Protein AF-A0A353X8R5-F1 (afdb_monomer_lite)

Structure (mmCIF, N/CA/C/O backbone):
data_AF-A0A353X8R5-F1
#
_entry.id   AF-A0A353X8R5-F1
#
loop_
_atom_site.group_PDB
_atom_site.id
_atom_site.type_symbol
_atom_site.label_atom_id
_atom_site.label_alt_id
_atom_site.label_comp_id
_atom_site.label_asym_id
_atom_site.label_entity_id
_atom_site.label_seq_id
_atom_site.pdbx_PDB_ins_code
_ato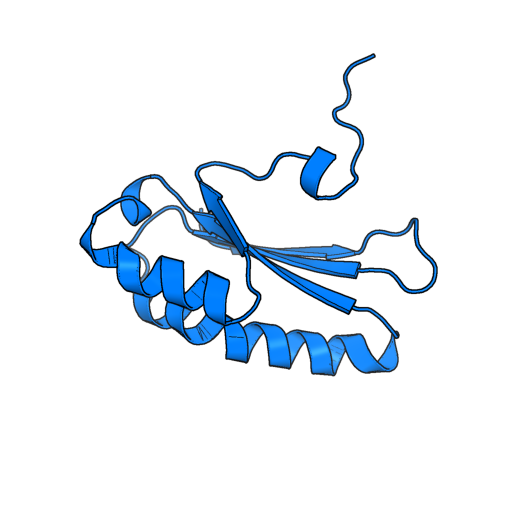m_site.Cartn_x
_atom_site.Cartn_y
_atom_site.Cartn_z
_atom_site.occupancy
_atom_site.B_iso_or_equiv
_atom_site.auth_seq_id
_atom_site.auth_comp_id
_atom_site.auth_asym_id
_atom_site.auth_atom_id
_atom_site.pdbx_PDB_model_num
ATOM 1 N N . MET A 1 1 ? 3.674 13.618 -9.147 1.00 58.12 1 MET A N 1
ATOM 2 C CA . MET A 1 1 ? 2.782 13.974 -8.027 1.00 58.12 1 MET A CA 1
ATOM 3 C C . MET A 1 1 ? 2.882 12.819 -7.060 1.00 58.12 1 MET A C 1
ATOM 5 O O . MET A 1 1 ? 2.223 11.818 -7.282 1.00 58.12 1 MET A O 1
ATOM 9 N N . ASP A 1 2 ? 3.778 12.918 -6.087 1.00 73.62 2 ASP A N 1
ATOM 10 C CA . ASP A 1 2 ? 3.936 11.881 -5.067 1.00 73.62 2 ASP A CA 1
ATOM 11 C C . ASP A 1 2 ? 3.254 12.377 -3.785 1.00 73.62 2 ASP A C 1
ATOM 13 O O . ASP A 1 2 ? 3.240 13.585 -3.528 1.00 73.62 2 ASP A O 1
ATOM 17 N N . GLY A 1 3 ? 2.647 11.484 -3.006 1.00 77.50 3 GLY A N 1
ATOM 18 C CA . GLY A 1 3 ? 1.939 11.884 -1.791 1.00 77.50 3 GLY A CA 1
ATOM 19 C C . GLY A 1 3 ? 1.131 10.767 -1.145 1.00 77.50 3 GLY A C 1
ATOM 20 O O . GLY A 1 3 ? 0.762 9.794 -1.793 1.00 77.50 3 GLY A O 1
ATOM 21 N N . VAL A 1 4 ? 0.833 10.940 0.142 1.00 81.00 4 VAL A N 1
ATOM 22 C CA . VAL A 1 4 ? 0.042 9.991 0.933 1.00 81.00 4 VAL A CA 1
ATOM 23 C C . VAL A 1 4 ? -1.359 10.550 1.140 1.00 81.00 4 VAL A C 1
ATOM 25 O 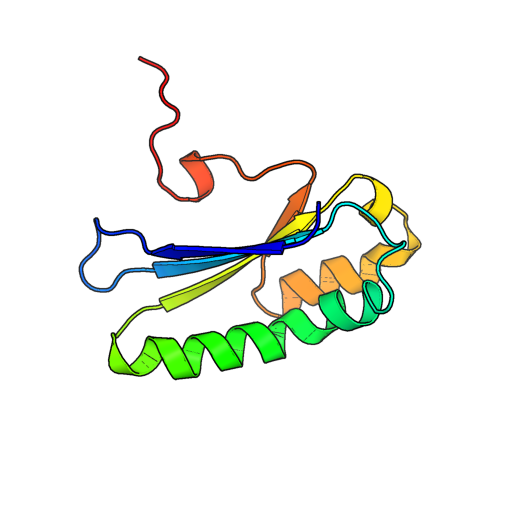O . VAL A 1 4 ? -1.521 11.666 1.637 1.00 81.00 4 VAL A O 1
ATOM 28 N N . LEU A 1 5 ? -2.369 9.761 0.790 1.00 83.19 5 LEU A N 1
ATOM 29 C CA . LEU A 1 5 ? -3.772 10.024 1.072 1.00 83.19 5 LEU A CA 1
ATOM 30 C C . LEU A 1 5 ? -4.251 9.064 2.165 1.00 83.19 5 LEU A C 1
ATOM 32 O O . LEU A 1 5 ? -4.053 7.854 2.081 1.00 83.19 5 LEU A O 1
ATOM 36 N N . LEU A 1 6 ? -4.896 9.615 3.191 1.00 81.19 6 LEU A N 1
ATOM 37 C CA . LEU A 1 6 ? -5.549 8.838 4.239 1.00 81.19 6 LEU A CA 1
ATOM 38 C C . LEU A 1 6 ? -7.050 8.838 3.981 1.00 81.19 6 LEU A C 1
ATOM 40 O O . LEU A 1 6 ? -7.662 9.902 3.890 1.00 81.19 6 LEU A O 1
ATOM 44 N N . TYR A 1 7 ? -7.630 7.650 3.880 1.00 80.50 7 TYR A N 1
ATOM 45 C CA . TYR A 1 7 ? -9.060 7.462 3.690 1.00 80.50 7 TYR A CA 1
ATOM 46 C C . TYR A 1 7 ? -9.608 6.565 4.799 1.00 80.50 7 TYR A C 1
ATOM 48 O O . TYR A 1 7 ? -9.140 5.449 4.997 1.00 80.50 7 TYR A O 1
ATOM 56 N N . ILE A 1 8 ? -10.590 7.066 5.547 1.00 78.56 8 ILE A N 1
ATOM 57 C CA . ILE A 1 8 ? -11.321 6.289 6.551 1.00 78.56 8 ILE A CA 1
ATOM 58 C C . ILE A 1 8 ? -12.705 6.045 5.975 1.00 78.56 8 ILE A C 1
ATOM 60 O O . ILE A 1 8 ? -13.403 7.011 5.668 1.00 78.56 8 ILE A O 1
ATOM 64 N N . ASP A 1 9 ? -13.094 4.780 5.835 1.00 71.69 9 ASP A N 1
ATOM 65 C CA . ASP A 1 9 ? -14.453 4.436 5.419 1.00 71.69 9 ASP A CA 1
ATOM 66 C C . ASP A 1 9 ? -15.439 4.726 6.570 1.00 71.69 9 ASP A C 1
ATOM 68 O O . ASP A 1 9 ? -15.370 4.065 7.613 1.00 71.69 9 ASP A O 1
ATOM 72 N N . PRO A 1 10 ? -16.350 5.710 6.419 1.00 62.84 10 PRO A N 1
ATOM 73 C CA . PRO A 1 10 ? -17.280 6.094 7.475 1.00 62.84 10 PRO A CA 1
ATOM 74 C C . PRO A 1 10 ? -18.436 5.099 7.660 1.00 62.84 10 PRO A C 1
ATOM 76 O O . PRO A 1 10 ? -19.218 5.265 8.595 1.00 62.84 10 PRO A O 1
ATOM 79 N N . GLN A 1 11 ? -18.596 4.103 6.781 1.00 65.25 11 GLN A N 1
ATOM 80 C CA . GLN A 1 11 ? -19.786 3.246 6.758 1.00 65.25 11 GLN A CA 1
ATOM 81 C C . GLN A 1 11 ? -19.700 2.017 7.675 1.00 65.25 11 GLN A C 1
ATOM 83 O O . GLN A 1 11 ? -20.727 1.388 7.929 1.00 65.25 11 GLN A O 1
ATOM 88 N N . PHE A 1 12 ? -18.527 1.684 8.225 1.00 54.78 12 PHE A N 1
ATOM 89 C CA . PHE A 1 12 ? -18.352 0.492 9.062 1.00 54.78 12 PHE A CA 1
ATOM 90 C C . PHE A 1 12 ? -17.981 0.823 10.518 1.00 54.78 12 PHE A C 1
ATOM 92 O O . PHE A 1 12 ? -16.933 1.398 10.808 1.00 54.78 12 PHE A O 1
ATOM 99 N N . LEU A 1 13 ? -18.822 0.380 11.463 1.00 43.94 13 LEU A N 1
ATOM 100 C CA . LEU A 1 13 ? -18.459 0.226 12.879 1.00 43.94 13 LEU A CA 1
ATOM 101 C C . LEU A 1 13 ? -17.320 -0.808 12.971 1.00 43.94 13 LEU A C 1
ATOM 103 O O . LEU A 1 13 ? -17.512 -1.968 12.615 1.00 43.94 13 LEU A O 1
ATOM 107 N N . GLY A 1 14 ? -16.127 -0.374 13.399 1.00 63.47 14 GLY A N 1
ATOM 108 C CA . GLY A 1 14 ? -14.878 -1.149 13.266 1.00 63.47 14 GLY A CA 1
ATOM 109 C C . GLY A 1 14 ? -14.146 -0.917 11.933 1.00 63.47 14 GLY A C 1
ATOM 110 O O . GLY A 1 14 ? -13.603 -1.858 11.351 1.00 63.47 14 GLY A O 1
ATOM 111 N N . GLY A 1 15 ? -14.203 0.322 11.430 1.00 79.62 15 GLY A N 1
ATOM 112 C CA . GLY A 1 15 ? -13.780 0.731 10.090 1.00 79.62 15 GLY A CA 1
ATOM 113 C C . GLY A 1 15 ? -12.313 0.481 9.731 1.00 79.62 15 GLY A C 1
ATOM 114 O O . GLY A 1 15 ? -11.461 0.153 10.562 1.00 79.62 15 GLY A O 1
ATOM 115 N N . VAL A 1 16 ? -12.026 0.643 8.439 1.00 86.12 16 VAL A N 1
ATOM 116 C CA . VAL A 1 16 ? -10.684 0.503 7.866 1.00 86.12 16 VAL A CA 1
ATOM 117 C C . VAL A 1 16 ? -10.109 1.886 7.584 1.00 86.12 16 VAL A C 1
ATOM 119 O O . VAL A 1 16 ? -10.733 2.697 6.898 1.00 86.12 16 VAL A O 1
ATOM 122 N N . LEU A 1 17 ? -8.910 2.145 8.102 1.00 89.38 17 LEU A N 1
ATOM 123 C CA . LEU A 1 17 ? -8.047 3.229 7.657 1.00 89.38 17 LEU A CA 1
ATOM 124 C C . LEU A 1 17 ? -7.207 2.721 6.483 1.00 89.38 17 LEU A C 1
ATOM 126 O O . LEU A 1 17 ? -6.290 1.918 6.657 1.00 89.38 17 LEU A O 1
ATOM 130 N N . TRP A 1 18 ? -7.511 3.230 5.300 1.00 90.00 18 TRP A N 1
ATOM 131 C CA . TRP A 1 18 ? -6.733 3.031 4.091 1.00 90.00 18 TRP A CA 1
ATOM 132 C C . TRP A 1 18 ? -5.635 4.088 4.010 1.00 90.00 18 TRP A C 1
ATOM 134 O O . TRP A 1 18 ? -5.901 5.291 3.942 1.00 90.00 18 TRP A O 1
ATOM 144 N N . VAL A 1 19 ? -4.389 3.629 4.010 1.00 91.38 19 VAL A N 1
ATOM 145 C CA . VAL A 1 19 ? -3.208 4.452 3.756 1.00 91.38 19 VAL A CA 1
ATOM 146 C C . VAL A 1 19 ? -2.807 4.237 2.305 1.00 91.38 19 VAL A C 1
ATOM 148 O O . VAL A 1 19 ? -2.328 3.164 1.947 1.00 91.38 19 VAL A O 1
ATOM 151 N N . ILE A 1 20 ? -3.038 5.248 1.472 1.00 91.44 20 ILE A N 1
ATOM 152 C CA . ILE A 1 20 ? -2.800 5.204 0.031 1.00 91.44 20 ILE A CA 1
ATOM 153 C C . ILE A 1 20 ? -1.553 6.042 -0.275 1.00 91.44 20 ILE A C 1
ATOM 155 O O . ILE A 1 20 ? -1.623 7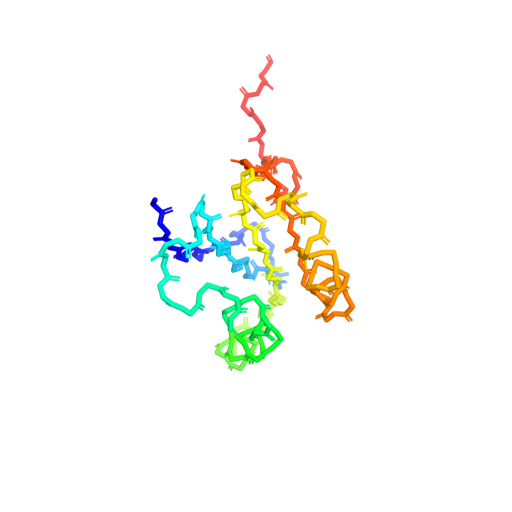.270 -0.257 1.00 91.44 20 ILE A O 1
ATOM 159 N N . ASP A 1 21 ? -0.411 5.409 -0.544 1.00 90.75 21 ASP A N 1
ATOM 160 C CA . ASP A 1 21 ? 0.836 6.098 -0.923 1.00 90.75 21 ASP A CA 1
ATOM 161 C C . ASP A 1 21 ? 1.003 6.083 -2.449 1.00 90.75 21 ASP A C 1
ATOM 163 O O . ASP A 1 21 ? 1.156 5.036 -3.077 1.00 90.75 21 ASP A O 1
ATOM 167 N N . MET A 1 22 ? 0.931 7.258 -3.065 1.00 89.94 22 MET A N 1
ATOM 168 C CA . MET A 1 22 ? 1.021 7.435 -4.509 1.00 89.94 22 MET A CA 1
ATOM 169 C C . MET A 1 22 ? 2.453 7.795 -4.915 1.00 89.94 22 MET A C 1
ATOM 171 O O . MET A 1 22 ? 3.005 8.797 -4.454 1.00 89.94 22 MET A O 1
ATOM 175 N N . ARG A 1 23 ? 3.033 7.011 -5.828 1.00 87.62 23 ARG A N 1
ATOM 176 C CA . ARG A 1 23 ? 4.401 7.156 -6.347 1.00 87.62 23 ARG A CA 1
ATOM 177 C C . ARG A 1 23 ? 4.411 6.996 -7.858 1.00 87.62 23 ARG A C 1
ATOM 179 O O . ARG A 1 23 ? 4.222 5.894 -8.359 1.00 87.62 23 ARG A O 1
ATOM 186 N N . PHE A 1 24 ? 4.695 8.059 -8.607 1.00 85.31 24 PHE A N 1
ATOM 187 C CA . PHE A 1 24 ? 4.684 7.996 -10.080 1.00 85.31 24 PHE A CA 1
ATOM 188 C C . PHE A 1 24 ? 6.065 8.095 -10.733 1.00 85.31 24 PHE A C 1
ATOM 190 O O . PHE A 1 24 ? 6.198 7.791 -11.919 1.00 85.31 24 PHE A O 1
ATOM 197 N N . SER A 1 25 ? 7.093 8.490 -9.984 1.00 73.88 25 SER A N 1
ATOM 198 C CA . SER A 1 25 ? 8.458 8.644 -10.495 1.00 73.88 25 SER A CA 1
ATOM 199 C C . SER A 1 25 ? 9.497 8.087 -9.526 1.00 73.88 25 SER A C 1
ATOM 201 O O . SER A 1 25 ? 9.268 8.063 -8.325 1.00 73.88 25 SER A O 1
ATOM 203 N N . CYS A 1 26 ? 10.652 7.681 -10.052 1.00 69.81 26 CYS A N 1
ATOM 204 C CA . CYS A 1 26 ? 11.830 7.287 -9.266 1.00 69.81 26 CYS A CA 1
ATOM 205 C C . CYS A 1 26 ? 12.809 8.451 -9.044 1.00 69.81 26 CYS A C 1
ATOM 207 O O . CYS A 1 26 ? 13.817 8.306 -8.364 1.00 69.81 26 CYS A O 1
ATOM 209 N N . THR A 1 27 ? 12.534 9.625 -9.621 1.00 60.41 27 THR A N 1
ATOM 210 C CA . THR A 1 27 ? 13.359 10.824 -9.412 1.00 60.41 27 THR A CA 1
ATOM 211 C C . THR A 1 27 ? 13.196 11.409 -8.012 1.00 60.41 27 THR A C 1
ATOM 213 O O . THR A 1 27 ? 13.965 12.286 -7.627 1.00 60.41 27 THR A O 1
ATOM 216 N N . THR A 1 28 ? 12.212 10.947 -7.238 1.00 58.88 28 THR A N 1
ATOM 217 C CA . THR A 1 28 ? 12.157 11.222 -5.808 1.00 58.88 28 THR A CA 1
ATOM 218 C C . THR A 1 28 ? 13.282 10.461 -5.116 1.00 58.88 28 THR A C 1
ATOM 220 O O . THR A 1 28 ? 13.321 9.233 -5.093 1.00 58.88 28 THR A O 1
ATOM 223 N N . GLN A 1 29 ? 14.237 11.212 -4.573 1.00 56.88 29 GLN A N 1
ATOM 224 C CA . GLN A 1 29 ? 15.325 10.661 -3.775 1.00 56.88 29 GLN A CA 1
ATOM 225 C C . GLN A 1 29 ? 14.749 9.795 -2.641 1.00 56.88 29 GLN A C 1
ATOM 227 O O . GLN A 1 29 ? 13.872 10.249 -1.907 1.00 56.88 29 GLN A O 1
ATOM 232 N N . GLY A 1 30 ? 15.206 8.543 -2.535 1.00 63.59 30 GLY A N 1
ATOM 233 C CA . GLY A 1 30 ? 14.685 7.575 -1.562 1.00 63.59 30 GLY A CA 1
ATOM 234 C C . GLY A 1 30 ? 13.361 6.905 -1.958 1.00 63.59 30 GLY A C 1
ATOM 235 O O . GLY A 1 30 ? 12.641 6.422 -1.088 1.00 63.59 30 GLY A O 1
ATOM 236 N N . ALA A 1 31 ? 12.992 6.883 -3.247 1.00 69.69 31 ALA A N 1
ATOM 237 C CA . ALA A 1 31 ? 11.815 6.141 -3.715 1.00 69.69 31 ALA A CA 1
ATOM 238 C C . ALA A 1 31 ? 11.916 4.634 -3.420 1.00 69.69 31 ALA A C 1
ATOM 240 O O . ALA A 1 31 ? 10.924 4.036 -3.020 1.00 69.69 31 ALA A O 1
ATOM 241 N N . GLU A 1 32 ? 13.105 4.049 -3.575 1.00 69.50 32 GLU A N 1
ATOM 242 C CA . GLU A 1 32 ? 13.359 2.625 -3.310 1.00 69.50 32 GLU A CA 1
ATOM 243 C C . GLU A 1 32 ? 13.297 2.337 -1.802 1.00 69.50 32 GLU A C 1
ATOM 245 O O . GLU A 1 32 ? 12.472 1.534 -1.372 1.00 69.50 32 GLU A O 1
ATOM 250 N N . ASP A 1 33 ? 14.012 3.130 -0.992 1.00 73.12 33 ASP A N 1
ATOM 251 C CA . ASP A 1 33 ? 13.959 3.066 0.479 1.00 73.12 33 ASP A CA 1
ATOM 252 C C . ASP A 1 33 ? 12.524 3.181 1.026 1.00 73.12 33 ASP A C 1
ATOM 254 O O . ASP A 1 33 ? 12.167 2.585 2.045 1.00 73.12 33 ASP A O 1
ATOM 258 N N . ALA A 1 34 ? 11.674 3.962 0.354 1.00 75.50 34 ALA A N 1
ATOM 259 C CA . ALA A 1 34 ? 10.291 4.148 0.757 1.00 75.50 34 ALA A CA 1
ATOM 260 C C . ALA A 1 34 ? 9.383 2.948 0.448 1.00 75.50 34 ALA A C 1
ATOM 262 O O . ALA A 1 34 ? 8.427 2.728 1.195 1.00 75.50 34 ALA A O 1
ATOM 263 N N . LEU A 1 35 ? 9.652 2.188 -0.619 1.00 79.81 35 LEU A N 1
ATOM 264 C CA . LEU A 1 35 ? 8.921 0.951 -0.924 1.00 79.81 35 LEU A CA 1
ATOM 265 C C . LEU A 1 35 ? 9.283 -0.150 0.083 1.00 79.81 35 LEU A C 1
ATOM 267 O O . LEU A 1 35 ? 8.404 -0.853 0.589 1.00 79.81 35 LEU A O 1
ATOM 271 N N . ASP A 1 36 ? 10.556 -0.221 0.465 1.00 80.62 36 ASP A N 1
ATOM 272 C CA . ASP A 1 36 ? 11.056 -1.199 1.435 1.00 80.62 36 ASP A CA 1
ATOM 273 C C . ASP A 1 36 ? 10.587 -0.898 2.875 1.00 80.62 36 ASP A C 1
ATOM 275 O O . ASP A 1 36 ? 10.474 -1.788 3.728 1.00 80.62 36 ASP A O 1
ATOM 279 N N . ALA A 1 37 ? 10.214 0.355 3.150 1.00 84.56 37 ALA A N 1
ATOM 280 C CA . ALA A 1 37 ? 9.690 0.803 4.438 1.00 84.56 37 ALA A CA 1
ATOM 281 C C . ALA A 1 37 ? 8.170 0.596 4.627 1.00 84.56 37 ALA A C 1
ATOM 283 O O . ALA A 1 37 ? 7.619 1.063 5.636 1.00 84.56 37 ALA A O 1
ATOM 284 N N . CYS A 1 38 ? 7.475 -0.093 3.709 1.00 88.81 38 CYS A N 1
ATOM 285 C CA . CYS A 1 38 ? 6.012 -0.250 3.748 1.00 88.81 38 CYS A CA 1
ATOM 286 C C . CYS A 1 38 ? 5.506 -0.800 5.093 1.00 88.81 38 CYS A C 1
ATOM 288 O O . CYS A 1 38 ? 4.634 -0.214 5.736 1.00 88.81 38 CYS A O 1
ATOM 290 N N . ALA A 1 39 ? 6.140 -1.861 5.593 1.00 88.94 39 ALA A N 1
ATOM 291 C CA . ALA A 1 39 ? 5.761 -2.524 6.833 1.00 88.94 39 ALA A CA 1
ATOM 292 C C . ALA A 1 39 ? 5.959 -1.642 8.069 1.00 88.94 39 ALA A C 1
ATOM 294 O O . ALA A 1 39 ? 5.133 -1.638 8.985 1.00 88.94 39 ALA A O 1
ATOM 295 N N . TYR A 1 40 ? 7.061 -0.888 8.110 1.00 91.12 40 TYR A N 1
ATOM 296 C CA . TYR A 1 40 ? 7.338 0.037 9.205 1.00 91.12 40 TYR A CA 1
ATOM 297 C C . TYR A 1 40 ? 6.309 1.170 9.228 1.00 91.12 40 TYR A C 1
ATOM 299 O O . TYR A 1 40 ? 5.763 1.509 10.282 1.00 91.12 40 TYR A O 1
ATOM 307 N N . THR A 1 41 ? 5.991 1.707 8.052 1.00 90.19 41 THR A N 1
ATOM 308 C CA . THR A 1 41 ? 4.983 2.753 7.889 1.00 90.19 41 THR A CA 1
ATOM 309 C C . THR A 1 41 ? 3.602 2.246 8.299 1.00 90.19 41 THR A C 1
ATOM 311 O O . THR A 1 41 ? 2.948 2.885 9.124 1.00 90.19 41 THR A O 1
ATOM 314 N N . LYS A 1 42 ? 3.190 1.061 7.829 1.00 92.44 42 LYS A N 1
ATOM 315 C CA . LYS A 1 42 ? 1.933 0.412 8.227 1.00 92.44 42 LYS A CA 1
ATOM 316 C C . LYS A 1 42 ? 1.831 0.263 9.746 1.00 92.44 42 LYS A C 1
ATOM 318 O O . LYS A 1 42 ? 0.871 0.754 10.334 1.00 92.44 42 LYS A O 1
ATOM 323 N N . LYS A 1 43 ? 2.862 -0.283 10.403 1.00 93.44 43 LYS A N 1
ATOM 324 C CA . LYS A 1 43 ? 2.914 -0.414 11.873 1.00 93.44 43 LYS A CA 1
ATOM 325 C C . LYS A 1 43 ? 2.763 0.919 12.599 1.00 93.44 43 LYS A C 1
ATOM 327 O O . LYS A 1 43 ? 2.154 0.989 13.665 1.00 93.44 43 LYS A O 1
ATOM 332 N N . ARG A 1 44 ? 3.318 2.002 12.051 1.00 93.81 44 ARG A N 1
ATOM 333 C CA . ARG A 1 44 ? 3.166 3.339 12.636 1.00 93.81 44 ARG A CA 1
ATOM 334 C C . ARG A 1 44 ? 1.714 3.813 12.574 1.00 93.81 44 ARG A C 1
ATOM 336 O O . ARG A 1 44 ? 1.220 4.326 13.576 1.00 93.81 44 ARG A O 1
ATOM 343 N N . TYR A 1 45 ? 1.031 3.606 11.450 1.00 92.19 45 TYR A N 1
ATOM 344 C CA . TYR A 1 45 ? -0.395 3.911 11.332 1.00 92.19 45 TYR A CA 1
ATOM 345 C C . TYR A 1 45 ? -1.252 3.013 12.225 1.00 92.19 45 TYR A C 1
ATOM 347 O O . TYR A 1 45 ? -2.151 3.525 12.881 1.00 92.19 45 TYR A O 1
ATOM 355 N N . GLU A 1 46 ? -0.936 1.721 12.348 1.00 93.25 46 GLU A N 1
ATOM 356 C CA . GLU A 1 46 ? -1.632 0.796 13.260 1.00 93.25 46 GLU A CA 1
ATOM 357 C C . GLU A 1 46 ? -1.574 1.278 14.711 1.00 93.25 46 GLU A C 1
ATOM 359 O O . GLU A 1 46 ? -2.584 1.267 15.410 1.00 93.25 46 GLU A O 1
ATOM 364 N N . ARG A 1 47 ? -0.422 1.787 15.163 1.00 93.56 47 ARG A N 1
ATOM 365 C CA . ARG A 1 47 ? -0.292 2.356 16.516 1.00 93.56 47 ARG A CA 1
ATOM 366 C C . ARG A 1 47 ? -1.155 3.601 16.719 1.00 93.56 47 ARG A C 1
ATOM 368 O O . ARG A 1 47 ? -1.692 3.780 17.807 1.00 93.56 47 ARG A O 1
ATOM 375 N N . ILE A 1 48 ? -1.289 4.447 15.698 1.00 90.88 48 ILE A N 1
ATOM 376 C CA . ILE A 1 48 ? -2.127 5.658 15.747 1.00 90.88 48 ILE A CA 1
ATOM 377 C C . ILE A 1 48 ? -3.617 5.295 15.687 1.00 90.88 48 ILE A C 1
ATOM 379 O O . ILE A 1 48 ? -4.434 5.931 16.345 1.00 90.88 48 ILE A O 1
ATOM 383 N N . ALA A 1 49 ? -3.964 4.269 14.914 1.00 89.88 49 ALA A N 1
ATOM 384 C CA . ALA A 1 49 ? -5.328 3.818 14.673 1.00 89.88 49 ALA A CA 1
ATOM 385 C C . ALA A 1 49 ? -5.869 2.898 15.783 1.00 89.88 49 ALA A C 1
ATOM 387 O O . ALA A 1 49 ? -7.081 2.813 15.977 1.00 89.88 49 ALA A O 1
ATOM 388 N N . SER A 1 50 ? -4.984 2.247 16.545 1.00 88.94 50 SER A N 1
ATOM 389 C CA . SER A 1 50 ? -5.337 1.296 17.606 1.00 88.94 50 SER A CA 1
ATOM 390 C C . SER A 1 50 ? -6.315 1.852 18.655 1.00 88.94 50 SER A C 1
ATOM 392 O O . SER A 1 50 ? -7.278 1.145 18.953 1.00 88.94 50 SER A O 1
ATOM 394 N N . PRO A 1 51 ? -6.172 3.090 19.176 1.00 88.69 51 PRO A N 1
ATOM 395 C CA . PRO A 1 51 ? -7.135 3.659 20.125 1.00 88.69 51 PRO A CA 1
ATOM 396 C C . PRO A 1 51 ? -8.532 3.884 19.531 1.00 88.69 51 PRO A C 1
ATOM 398 O O . PRO A 1 51 ? -9.506 3.965 20.272 1.00 88.69 51 PRO A O 1
ATOM 401 N N . LEU A 1 52 ? -8.631 3.992 18.203 1.00 87.56 52 LEU A N 1
ATOM 402 C CA . LEU A 1 52 ? -9.886 4.175 17.473 1.00 87.56 52 LEU A CA 1
ATOM 403 C C . LEU A 1 52 ? -10.529 2.835 17.076 1.00 87.56 52 LEU A C 1
ATOM 405 O O . LEU A 1 52 ? -11.610 2.830 16.494 1.00 87.56 52 LEU A O 1
ATOM 409 N N . GLY A 1 53 ? -9.870 1.702 17.357 1.00 86.75 53 GLY A N 1
ATOM 410 C CA . GL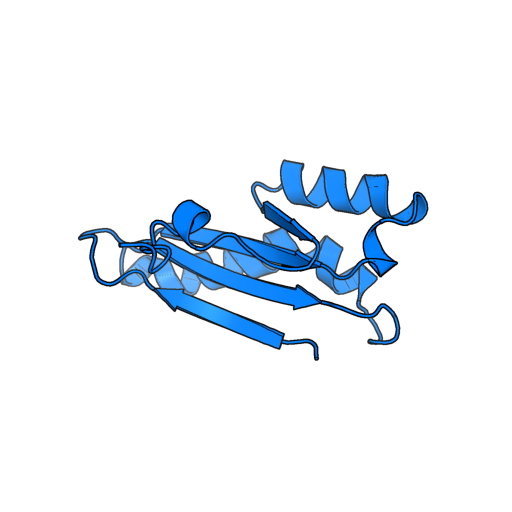Y A 1 53 ? -10.340 0.372 16.962 1.00 86.75 53 GLY A CA 1
ATOM 411 C C . GLY A 1 53 ? -10.363 0.148 15.445 1.00 86.75 53 GLY A C 1
ATOM 412 O O . GLY A 1 53 ? -11.085 -0.727 14.973 1.00 86.75 53 GLY A O 1
ATOM 413 N N . LEU A 1 54 ? -9.606 0.945 14.682 1.00 87.75 54 LEU A N 1
ATOM 414 C CA . LEU A 1 54 ? -9.566 0.873 13.222 1.00 87.75 54 LEU A CA 1
ATOM 415 C C . LEU A 1 54 ? -8.525 -0.147 12.750 1.00 87.75 54 LEU A C 1
ATOM 417 O O . LEU A 1 54 ? -7.405 -0.202 13.267 1.00 87.75 54 LEU A O 1
ATOM 421 N N . ARG A 1 55 ? -8.868 -0.914 11.713 1.00 88.69 55 ARG A N 1
ATOM 422 C CA . ARG A 1 55 ? -7.905 -1.756 10.985 1.00 88.69 55 ARG A CA 1
ATOM 423 C C . ARG A 1 55 ? -7.145 -0.897 9.987 1.00 88.69 55 ARG A C 1
ATOM 425 O O . ARG A 1 55 ? -7.752 -0.052 9.342 1.00 88.69 55 ARG A O 1
ATOM 432 N N . VAL A 1 56 ? -5.847 -1.125 9.822 1.00 91.19 56 VAL A N 1
ATOM 433 C CA . VAL A 1 56 ? -5.043 -0.378 8.849 1.00 91.19 56 VAL A CA 1
ATOM 434 C C . VAL A 1 56 ? -4.723 -1.253 7.651 1.00 91.19 56 VAL A C 1
ATOM 436 O O . VAL A 1 56 ? -4.098 -2.303 7.787 1.00 91.19 56 VAL A O 1
ATOM 439 N N . GLU A 1 57 ? -5.100 -0.777 6.473 1.00 91.25 57 GLU A N 1
ATOM 440 C CA . GLU A 1 57 ? -4.686 -1.342 5.194 1.00 91.25 57 GLU A CA 1
ATOM 441 C C . GLU A 1 57 ? -3.772 -0.344 4.488 1.00 91.25 57 GLU A C 1
ATOM 443 O O . GLU A 1 57 ? -4.054 0.853 4.440 1.00 91.25 57 GLU A O 1
ATOM 448 N N . TYR A 1 58 ? -2.654 -0.835 3.963 1.00 92.69 58 TYR A N 1
ATOM 449 C CA . TYR A 1 58 ? -1.653 -0.006 3.302 1.00 92.69 58 TYR A CA 1
ATOM 450 C C . TYR A 1 58 ? -1.558 -0.409 1.835 1.00 92.69 58 TYR A C 1
ATOM 452 O O . TYR A 1 58 ? -1.353 -1.586 1.530 1.00 92.69 58 TYR A O 1
ATOM 460 N N . VAL A 1 59 ? -1.705 0.558 0.933 1.00 93.12 59 VAL A N 1
ATOM 461 C CA . VAL A 1 59 ? -1.699 0.336 -0.511 1.00 93.12 59 VAL A CA 1
ATOM 462 C C . VAL A 1 59 ? -0.866 1.391 -1.230 1.00 93.12 59 VAL A C 1
ATOM 464 O O . VAL A 1 59 ? -0.982 2.586 -0.966 1.00 93.12 59 VAL A O 1
ATOM 467 N N . TYR A 1 60 ? -0.044 0.950 -2.176 1.00 93.06 60 TYR A N 1
ATOM 468 C CA . TYR A 1 60 ? 0.666 1.830 -3.093 1.00 93.06 60 TYR A CA 1
ATOM 469 C C . TYR A 1 60 ? -0.118 2.056 -4.386 1.00 93.06 60 TYR A C 1
ATOM 471 O O . TYR A 1 60 ? -0.677 1.123 -4.963 1.00 93.06 60 TYR A O 1
ATOM 479 N N . VAL A 1 61 ? -0.080 3.281 -4.904 1.00 93.25 61 VAL A N 1
ATOM 480 C CA . VAL A 1 61 ? -0.428 3.587 -6.298 1.00 93.25 61 VAL A CA 1
ATOM 481 C C . VAL A 1 61 ? 0.855 3.905 -7.039 1.00 93.25 61 VAL A C 1
ATOM 483 O O . VAL A 1 61 ? 1.427 4.977 -6.867 1.00 93.25 61 VAL A O 1
ATOM 486 N N . LEU A 1 62 ? 1.318 2.960 -7.844 1.00 92.56 62 LEU A N 1
ATOM 487 C CA . LEU A 1 62 ? 2.594 3.031 -8.535 1.00 92.56 62 LEU A CA 1
ATOM 488 C C . LEU A 1 62 ? 2.418 3.505 -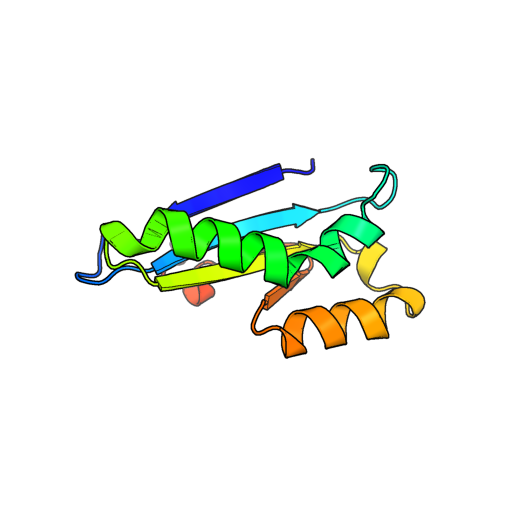9.980 1.00 92.56 62 LEU A C 1
ATOM 490 O O . LEU A 1 62 ? 1.501 3.103 -10.696 1.00 92.56 62 LEU A O 1
ATOM 494 N N . GLY A 1 63 ? 3.335 4.343 -10.445 1.00 90.75 63 GLY A N 1
ATOM 495 C CA . GLY A 1 63 ? 3.474 4.682 -11.855 1.00 90.75 63 GLY A CA 1
ATOM 496 C C . GLY A 1 63 ? 4.108 3.550 -12.663 1.00 90.75 63 GLY A C 1
ATOM 497 O O . GLY A 1 63 ? 4.730 2.633 -12.126 1.00 90.75 63 GLY A O 1
ATOM 498 N N . GLU A 1 64 ? 4.020 3.665 -13.987 1.00 90.69 64 GLU A N 1
ATOM 499 C CA . GLU A 1 64 ? 4.581 2.701 -14.947 1.00 90.69 64 GLU A CA 1
ATOM 500 C C . GLU A 1 64 ? 6.089 2.456 -14.766 1.00 90.69 64 GLU A C 1
ATOM 502 O O . GLU A 1 64 ? 6.590 1.385 -15.101 1.00 90.69 64 GLU A O 1
ATOM 507 N N . TRP A 1 65 ? 6.822 3.416 -14.193 1.00 87.31 65 TRP A N 1
ATOM 508 C CA . TRP A 1 65 ? 8.255 3.277 -13.929 1.00 87.31 65 TRP A CA 1
ATOM 509 C C . TRP A 1 65 ? 8.595 2.058 -13.063 1.00 87.31 65 TRP A C 1
ATOM 511 O O . TRP A 1 65 ? 9.615 1.406 -13.289 1.00 87.31 65 TRP A O 1
ATOM 521 N N . PHE A 1 66 ? 7.727 1.722 -12.108 1.00 89.31 66 PHE A N 1
ATOM 522 C CA . PHE A 1 66 ? 7.932 0.612 -11.179 1.00 89.31 66 PHE A CA 1
ATOM 523 C C . PHE A 1 66 ? 7.610 -0.759 -11.794 1.00 89.31 66 PHE A C 1
ATOM 525 O O . PHE A 1 66 ? 7.797 -1.778 -11.144 1.00 89.31 66 PHE A O 1
ATOM 532 N N . LYS A 1 67 ? 7.189 -0.821 -13.068 1.00 91.31 67 LYS A N 1
ATOM 533 C CA . LYS A 1 67 ? 7.034 -2.088 -13.808 1.00 91.31 67 LYS A CA 1
ATOM 534 C C . LYS A 1 67 ? 8.356 -2.660 -14.321 1.00 91.31 67 LYS A C 1
ATOM 536 O O . LYS A 1 67 ? 8.371 -3.738 -14.913 1.00 91.31 67 LYS A O 1
ATOM 541 N N . LYS A 1 68 ? 9.468 -1.939 -14.154 1.00 91.38 68 LYS A N 1
ATOM 542 C CA . LYS A 1 68 ? 10.785 -2.429 -14.572 1.00 91.38 68 LYS A CA 1
ATOM 543 C C . LYS A 1 68 ? 11.133 -3.721 -13.818 1.00 91.38 68 LYS A C 1
ATOM 545 O O . LYS A 1 68 ? 10.890 -3.782 -12.615 1.00 91.38 68 LYS A O 1
ATOM 550 N N . PRO A 1 69 ? 11.781 -4.706 -14.472 1.00 92.31 69 PRO A N 1
ATOM 551 C CA . PRO A 1 69 ? 12.116 -5.988 -13.844 1.00 92.31 69 PRO A CA 1
ATOM 552 C C . PRO A 1 69 ? 12.919 -5.876 -12.542 1.00 92.31 69 PRO A C 1
ATOM 554 O O . PRO A 1 69 ? 12.786 -6.734 -11.678 1.00 92.31 69 PRO A O 1
ATOM 557 N N . ALA A 1 70 ? 13.712 -4.812 -12.387 1.00 89.75 70 ALA A N 1
ATOM 558 C CA . ALA A 1 70 ? 14.500 -4.550 -11.184 1.00 89.75 70 ALA A CA 1
ATOM 559 C C . ALA A 1 70 ? 13.654 -4.381 -9.906 1.00 89.75 70 ALA A C 1
ATOM 561 O O . ALA A 1 70 ? 14.158 -4.635 -8.822 1.00 89.75 70 ALA A O 1
ATOM 562 N N . TYR A 1 71 ? 12.377 -4.000 -10.021 1.00 90.19 71 TYR A N 1
ATOM 563 C CA . TYR A 1 71 ? 11.485 -3.821 -8.868 1.00 90.19 71 TYR A CA 1
ATOM 564 C C . TYR A 1 71 ? 10.728 -5.088 -8.477 1.00 90.19 71 TYR A C 1
ATOM 566 O O . TYR A 1 71 ? 9.931 -5.046 -7.546 1.00 90.19 71 TYR A O 1
ATOM 574 N N . ARG A 1 72 ? 10.934 -6.212 -9.172 1.00 92.06 72 ARG A N 1
ATOM 575 C CA . ARG A 1 72 ? 10.180 -7.445 -8.915 1.00 92.06 72 ARG A CA 1
ATOM 576 C C . ARG A 1 72 ? 10.289 -7.892 -7.458 1.00 92.06 72 ARG A C 1
ATOM 578 O O . ARG A 1 72 ? 9.263 -8.120 -6.830 1.00 92.06 72 ARG A O 1
ATOM 585 N N . ASP A 1 73 ? 11.504 -7.933 -6.922 1.00 92.50 73 ASP A N 1
ATOM 586 C CA . ASP A 1 73 ? 11.741 -8.375 -5.547 1.00 92.50 73 ASP A CA 1
ATOM 587 C C . ASP A 1 73 ? 11.104 -7.413 -4.532 1.00 92.50 73 ASP A C 1
ATOM 589 O O . ASP A 1 73 ? 10.499 -7.851 -3.556 1.00 92.50 73 ASP A O 1
ATOM 593 N N . THR A 1 74 ? 11.148 -6.103 -4.798 1.00 91.62 74 THR A N 1
ATOM 594 C CA . THR A 1 74 ? 10.468 -5.081 -3.987 1.00 91.62 74 THR A CA 1
ATOM 595 C C . THR A 1 74 ? 8.944 -5.240 -4.026 1.00 91.62 74 THR A C 1
ATOM 597 O O . THR A 1 74 ? 8.285 -5.150 -2.993 1.00 91.62 74 THR A O 1
ATOM 600 N N . LEU A 1 75 ? 8.358 -5.499 -5.200 1.00 93.88 75 LEU A N 1
ATOM 601 C CA . LEU A 1 75 ? 6.915 -5.724 -5.350 1.00 93.88 75 LEU A CA 1
ATOM 602 C C . LEU A 1 75 ? 6.469 -7.005 -4.635 1.00 93.88 75 LEU A C 1
ATOM 604 O O . LEU A 1 75 ? 5.440 -7.000 -3.957 1.00 93.88 75 LEU A O 1
ATOM 608 N N . ASP A 1 76 ? 7.252 -8.077 -4.745 1.00 94.38 76 ASP A N 1
ATOM 609 C CA . ASP A 1 76 ? 7.008 -9.333 -4.034 1.00 94.38 76 ASP A CA 1
ATOM 610 C C . ASP A 1 76 ? 7.141 -9.129 -2.513 1.00 94.38 76 ASP A C 1
ATOM 612 O O . ASP A 1 76 ? 6.313 -9.616 -1.737 1.00 94.38 76 ASP A O 1
ATOM 616 N N . TYR A 1 77 ? 8.115 -8.325 -2.076 1.00 93.44 77 TYR A N 1
ATOM 617 C CA . TYR A 1 77 ? 8.277 -7.943 -0.677 1.00 93.44 77 TYR A CA 1
ATOM 618 C C . TYR A 1 77 ? 7.068 -7.159 -0.142 1.00 93.44 77 TYR A C 1
ATOM 620 O O . TYR A 1 77 ? 6.550 -7.512 0.919 1.00 93.44 77 TYR A O 1
ATOM 628 N N . ILE A 1 78 ? 6.556 -6.164 -0.875 1.00 93.75 78 ILE A N 1
ATOM 629 C CA . ILE A 1 78 ? 5.353 -5.401 -0.488 1.00 93.75 78 ILE A CA 1
ATOM 630 C C . ILE A 1 78 ? 4.184 -6.347 -0.184 1.00 93.75 78 ILE A C 1
ATOM 632 O O . ILE A 1 78 ? 3.556 -6.233 0.873 1.00 93.75 78 ILE A O 1
ATOM 636 N N . LEU A 1 79 ? 3.936 -7.320 -1.066 1.00 94.00 79 LEU A N 1
ATOM 637 C CA . LEU A 1 79 ? 2.876 -8.314 -0.882 1.00 94.00 79 LEU A CA 1
ATOM 638 C C . LEU A 1 79 ? 3.148 -9.219 0.324 1.00 94.00 79 LEU A C 1
ATOM 640 O O . LEU A 1 79 ? 2.240 -9.482 1.115 1.00 94.00 79 LEU A O 1
ATOM 644 N N . SER A 1 80 ? 4.399 -9.650 0.514 1.00 94.56 80 SER A N 1
ATOM 645 C CA . SER A 1 80 ? 4.799 -10.486 1.656 1.00 94.56 80 SER A CA 1
ATOM 646 C C . SER A 1 80 ? 4.584 -9.800 3.011 1.00 94.56 80 SER A C 1
ATOM 648 O O . SER A 1 80 ? 4.294 -10.462 4.006 1.00 94.56 80 SER A O 1
ATOM 650 N N . MET A 1 81 ? 4.653 -8.465 3.044 1.00 92.88 81 MET A N 1
ATOM 651 C CA . MET A 1 81 ? 4.423 -7.649 4.237 1.00 92.88 81 MET A CA 1
ATOM 652 C C . MET A 1 81 ? 2.951 -7.273 4.447 1.00 92.88 81 MET A C 1
ATOM 654 O O . MET A 1 81 ? 2.643 -6.400 5.267 1.00 92.88 81 MET A O 1
ATOM 658 N N . ASN A 1 82 ? 2.026 -7.927 3.737 1.00 92.12 82 ASN A N 1
ATOM 659 C CA . ASN A 1 82 ? 0.591 -7.664 3.831 1.00 92.12 82 ASN A CA 1
ATOM 660 C C . ASN A 1 82 ? 0.239 -6.201 3.481 1.00 92.12 82 ASN A C 1
ATOM 662 O O . ASN A 1 82 ? -0.670 -5.605 4.074 1.00 92.12 82 ASN A O 1
ATOM 666 N N . CYS A 1 83 ? 1.009 -5.617 2.561 1.00 93.62 83 CYS A N 1
ATOM 667 C CA . CYS A 1 83 ? 0.734 -4.349 1.898 1.00 93.62 83 CYS A CA 1
ATOM 668 C C . CYS A 1 83 ? 0.329 -4.636 0.445 1.00 93.62 83 CYS A C 1
ATOM 670 O O . CYS A 1 83 ? 0.665 -5.679 -0.114 1.00 93.62 83 CYS A O 1
ATOM 672 N N . HIS A 1 84 ? -0.393 -3.711 -0.175 1.00 93.56 84 HIS A N 1
ATOM 673 C CA . HIS A 1 84 ? -0.931 -3.883 -1.527 1.00 93.56 84 HIS A CA 1
ATOM 674 C C . HIS A 1 84 ? -0.310 -2.870 -2.487 1.00 93.56 84 HIS A C 1
ATOM 676 O O . HIS A 1 84 ? 0.226 -1.848 -2.058 1.00 93.56 84 HIS A O 1
ATOM 682 N N . TYR A 1 85 ? -0.402 -3.108 -3.792 1.00 94.19 85 TYR A N 1
ATOM 683 C CA . TYR A 1 85 ? -0.055 -2.100 -4.791 1.00 94.19 85 TYR A CA 1
ATOM 684 C C . TYR A 1 85 ? -0.959 -2.194 -6.022 1.00 94.19 85 TYR A C 1
ATOM 686 O O . TYR A 1 85 ? -1.417 -3.271 -6.400 1.00 94.19 85 TYR A O 1
ATOM 694 N N . HIS A 1 86 ? -1.178 -1.058 -6.678 1.00 94.06 86 HIS A N 1
ATOM 695 C CA . HIS A 1 86 ? -1.864 -0.945 -7.961 1.00 94.06 86 HIS A CA 1
ATOM 696 C C . HIS A 1 86 ? -1.092 -0.015 -8.890 1.00 94.06 86 HIS A C 1
ATOM 698 O O . HIS A 1 86 ? -0.540 0.988 -8.448 1.00 94.06 86 HIS A O 1
ATOM 704 N N . PHE A 1 87 ? -1.084 -0.314 -10.189 1.00 93.06 87 PHE A N 1
ATOM 705 C CA . PHE A 1 87 ? -0.477 0.570 -11.182 1.00 93.06 87 PHE A CA 1
ATOM 706 C C . PHE A 1 87 ? -1.494 1.566 -11.744 1.00 93.06 87 PHE A C 1
ATOM 708 O O . PHE A 1 87 ? -2.602 1.184 -12.115 1.00 93.06 87 PHE A O 1
ATOM 715 N N . GLY A 1 88 ? -1.108 2.840 -11.835 1.00 88.88 88 G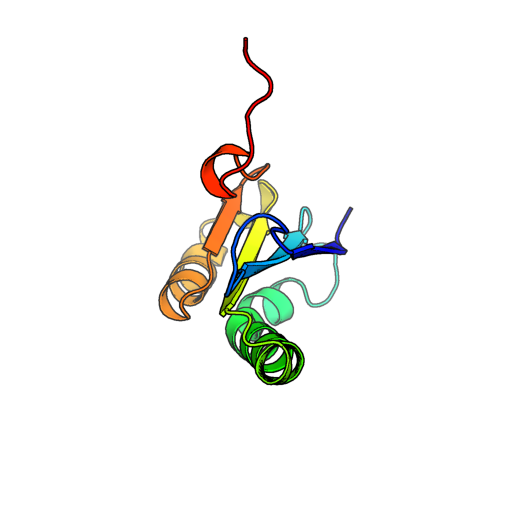LY A N 1
ATOM 716 C CA . GLY A 1 88 ? -1.885 3.921 -12.453 1.00 88.88 88 GLY A CA 1
ATOM 717 C C . GLY A 1 88 ? -3.059 4.445 -11.616 1.00 88.88 88 GLY A C 1
ATOM 718 O O . GLY A 1 88 ? -3.292 5.650 -11.594 1.00 88.88 88 GLY A O 1
ATOM 719 N N . GLY A 1 89 ? -3.773 3.576 -10.899 1.00 87.12 89 GLY A N 1
ATOM 720 C CA . GLY A 1 89 ? -4.880 3.956 -10.024 1.00 87.12 89 GLY A CA 1
ATOM 721 C C . GLY A 1 89 ? -5.505 2.763 -9.304 1.00 87.12 89 GLY A C 1
ATOM 722 O O . GLY A 1 89 ? -5.311 1.615 -9.700 1.00 87.12 89 GLY A O 1
ATOM 723 N N . ILE A 1 90 ? -6.271 3.042 -8.248 1.00 87.12 90 ILE A N 1
ATOM 724 C CA . ILE A 1 90 ? -7.013 2.027 -7.487 1.00 87.12 90 ILE A CA 1
ATOM 725 C C . ILE A 1 90 ? -8.477 2.048 -7.944 1.00 87.12 90 ILE A C 1
ATOM 727 O O . ILE A 1 90 ? -9.097 3.116 -7.922 1.00 87.12 90 ILE A O 1
ATOM 731 N N . PRO A 1 91 ? -9.062 0.904 -8.343 1.00 84.50 91 PRO A N 1
ATOM 732 C CA . PRO A 1 91 ? -10.492 0.821 -8.612 1.00 84.50 91 PRO A CA 1
ATOM 733 C C . PRO A 1 91 ? -11.303 1.179 -7.361 1.00 84.50 91 PRO A C 1
ATOM 735 O O . PRO A 1 91 ? -11.070 0.611 -6.298 1.00 84.50 91 PRO A O 1
ATOM 738 N N . LEU A 1 92 ? -12.300 2.061 -7.481 1.00 81.06 92 LEU A N 1
ATOM 739 C CA . LEU A 1 92 ? -13.148 2.457 -6.343 1.00 81.06 92 LEU A CA 1
ATOM 740 C C . LEU A 1 92 ? -13.834 1.256 -5.677 1.00 81.06 92 LEU A C 1
ATOM 742 O O . LEU A 1 92 ? -13.887 1.179 -4.454 1.00 81.06 92 LEU A O 1
ATOM 746 N N . ALA A 1 93 ? -14.242 0.267 -6.476 1.00 80.56 93 ALA A N 1
ATOM 747 C CA . ALA A 1 93 ? -14.810 -0.985 -5.984 1.00 80.56 93 ALA A CA 1
ATOM 748 C C . ALA A 1 93 ? -13.862 -1.762 -5.050 1.00 80.56 93 ALA A C 1
ATOM 750 O O . ALA A 1 93 ? -14.325 -2.456 -4.151 1.00 80.56 93 ALA A O 1
ATOM 751 N N . TRP A 1 94 ? -12.542 -1.627 -5.224 1.00 80.06 94 TRP A N 1
ATOM 752 C CA . TRP A 1 94 ? -11.552 -2.254 -4.343 1.00 80.06 94 TRP A CA 1
ATOM 753 C C . TRP A 1 94 ? -11.538 -1.616 -2.948 1.00 80.06 94 TRP A C 1
ATOM 755 O O . TRP A 1 94 ? -11.335 -2.302 -1.954 1.00 80.06 94 TRP A O 1
ATOM 765 N N . LEU A 1 95 ? -11.840 -0.317 -2.872 1.00 78.50 95 LEU A N 1
ATOM 766 C CA . LEU A 1 95 ? -12.038 0.413 -1.617 1.00 78.50 95 LEU A CA 1
ATOM 767 C C . LEU A 1 95 ? -13.464 0.255 -1.056 1.00 78.50 95 LEU A C 1
ATOM 769 O O . LEU A 1 95 ? -13.797 0.907 -0.073 1.00 78.50 95 LEU A O 1
ATOM 773 N N . GLY A 1 96 ? -14.320 -0.560 -1.687 1.00 76.06 96 GLY A N 1
ATOM 774 C CA . GLY A 1 96 ? -15.734 -0.685 -1.321 1.00 76.06 96 GLY A CA 1
ATOM 775 C C . GLY A 1 96 ? -16.583 0.543 -1.671 1.00 76.06 96 GLY A C 1
ATOM 776 O O . GLY A 1 96 ? -17.716 0.659 -1.212 1.00 76.06 96 GLY A O 1
ATOM 777 N N . LEU A 1 97 ? -16.055 1.462 -2.486 1.00 79.38 97 LEU A N 1
ATOM 778 C CA . LEU A 1 97 ? -16.733 2.689 -2.891 1.00 79.38 97 LEU A CA 1
ATOM 779 C C . LEU A 1 97 ? -17.581 2.473 -4.158 1.00 79.38 97 LEU A C 1
ATOM 781 O O . LEU A 1 97 ? -17.166 1.731 -5.054 1.00 79.38 97 LEU A O 1
ATOM 785 N N . PRO A 1 98 ? -18.740 3.150 -4.286 1.00 77.12 98 PRO A N 1
ATOM 786 C CA . PRO A 1 98 ? -19.549 3.094 -5.499 1.00 77.12 98 PRO A CA 1
ATOM 787 C C . PRO A 1 98 ? -18.786 3.700 -6.685 1.00 77.12 98 PRO A C 1
ATOM 789 O O . PRO A 1 98 ? -18.189 4.770 -6.577 1.00 77.12 98 PRO A O 1
ATOM 792 N N . ASP A 1 99 ? -18.835 3.038 -7.841 1.00 71.12 99 ASP A N 1
ATOM 793 C CA . ASP A 1 99 ? -18.119 3.433 -9.063 1.00 71.12 99 ASP A CA 1
ATOM 794 C C . ASP A 1 99 ? -18.867 4.484 -9.906 1.00 71.12 99 ASP A C 1
ATOM 796 O O . ASP A 1 99 ? -18.453 4.816 -11.018 1.00 71.12 99 ASP A O 1
ATOM 800 N N . GLY A 1 100 ? -19.964 5.031 -9.373 1.00 65.25 100 GLY A N 1
ATOM 801 C CA . GLY A 1 100 ? -20.744 6.097 -10.000 1.00 65.25 100 GLY A CA 1
ATOM 802 C C . GLY A 1 100 ? -21.469 5.687 -11.285 1.00 65.25 100 GLY A C 1
ATOM 803 O O . GLY A 1 100 ? -22.078 6.547 -11.923 1.00 65.25 100 GLY A O 1
ATOM 804 N N . ARG A 1 101 ? -21.443 4.404 -11.672 1.00 61.31 101 ARG A N 1
ATOM 805 C CA . ARG A 1 101 ? -22.229 3.892 -12.798 1.00 61.31 101 ARG A CA 1
ATOM 806 C C . ARG A 1 101 ? -23.634 3.550 -12.304 1.00 61.31 101 ARG A C 1
ATOM 808 O O . ARG A 1 101 ? -23.814 2.637 -11.504 1.00 61.31 101 ARG A O 1
ATOM 815 N N . ARG A 1 102 ? -24.616 4.331 -12.756 1.00 50.66 102 ARG A N 1
ATOM 816 C CA . ARG A 1 102 ? -26.037 3.960 -12.737 1.00 50.66 102 ARG A CA 1
ATOM 817 C C . ARG A 1 102 ? -26.402 3.265 -14.036 1.00 50.66 102 ARG A C 1
ATOM 819 O O . ARG A 1 102 ? -25.864 3.697 -15.080 1.00 50.66 102 ARG A O 1
#

Sequence (102 aa):
MDGVLLYIDPQFLGGVLWVIDMRFSCTTQGAEDALDACAYTKKRYERIASPLGLRVEYVYVLGEWFKKPAYRDTLDYILSMNCHYHFGGIPLAWLGLPDGRR

Foldseek 3Di:
DWDWDWDWDPPDPLTATEIETEEADPVPPCPLVVLLCQLVVQVVVCVVCVVVNHHYAYEYAYHPVCVPPVCPVSQVNCVVSRHYYDYPDDQCVVVVHDNPDD

pLDDT: mean 83.36, std 11.61, range [43.94, 94.56]

Secondary structure (DSSP, 8-state):
--EEEEEE-TT-TT-EEEEEEEE--S-STTHHHHHHTHHHHHHHHHHHHGGGT-EEEEEEEE-GGGGSGGGHHHHHHHHHTT-EEEES---GGGGT------

Radius of gyration: 14.25 Å; chains: 1; bounding box: 41×24×35 Å